Protein AF-I0WKU8-F1 (afdb_monomer)

Sequence (158 aa):
MLQIRDAKDGKDRQVPVSGALHTRLADYHAQVAGRPDRGEWFFPGRPTQPLTLGNVERNFRRFLWQARISHGGRGHGPRVHDLRHTFAVNNLRRWFAQGRDVGALLPVLQTYMGHSSVADTDYYLRLTAESYPDITARVQQAIGDIVPPVTAGPRHGH

Mean predicted aligned error: 9.99 Å

InterPro domains:
  IPR002104 Integrase, catalytic domain [PF00589] (4-129)
  IPR002104 Integrase, catalytic domain [PS51898] (1-145)
  IPR011010 DNA breaking-rejoining enzyme, catalytic core [SSF56349] (3-130)
  IPR013762 Integrase-like, catalytic domain superfamily [G3DSA:1.10.443.10] (1-144)
  IPR050090 Bacterial tyrosine recombinase XerC/XerD complex [PTHR30349] (3-136)

Organism: NCBI:txid1165867

Foldseek 3Di:
DDWDACPVPRDIADADDDPVVVVVLVVLQVVCVPPPQQAPESARDGRNHHQDPVNVFVVVVVVCVVVVHDQPDDPRGDGPVVVLLVVLLVVLVVCLVVVHLVVVCQVVNCRNSVPPDSVVSVVSLVVNCVVPVVCVVVSCVNPPPPDDPDPPDDDDDD

Radius of gyration: 19.2 Å; Cα contacts (8 Å, |Δi|>4): 117; chains: 1; bounding box: 38×43×48 Å

Solvent-accessible surface area (backbone atoms only — not comparable to full-atom values): 9639 Å² total; per-residue (Å²): 120,44,79,44,70,72,33,88,93,70,42,69,49,75,36,84,61,56,72,70,57,48,51,54,52,51,55,51,43,63,72,48,68,77,45,92,43,28,64,90,44,89,5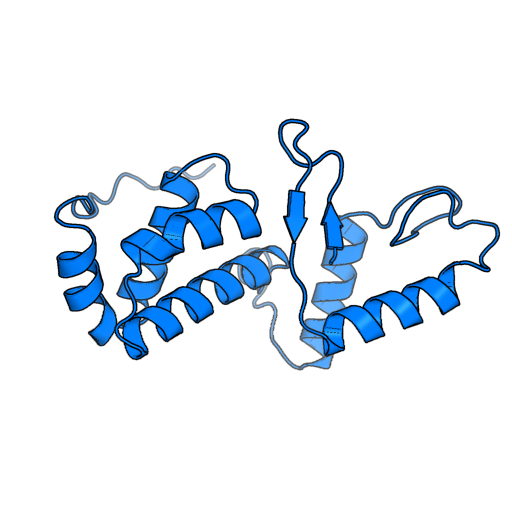5,49,51,54,75,65,30,58,54,47,69,70,54,53,52,52,51,48,54,51,51,34,53,75,71,70,45,76,44,75,57,92,95,61,35,87,50,81,68,49,57,58,51,51,53,50,33,52,49,52,52,50,34,58,76,68,70,48,69,55,68,77,44,46,62,57,53,32,60,64,72,66,52,95,52,69,66,76,50,52,52,42,54,51,54,36,25,76,76,32,71,86,44,37,68,54,51,45,73,63,61,48,90,78,68,74,76,86,73,88,69,81,89,80,84,132

pLDDT: mean 79.03, std 15.69, range [34.31, 95.94]

Secondary structure (DSSP, 8-state):
-EEEEEEGGGEEEEE---HHHHHHHHHHHHHHHT-TT-TT-SSB-STTSBPPHHHHHHHHHHHHHHTT----STTTS--HHHHHHHHHHHHHHHHHHTT--HHHHHHHHHHHHT-SSSHHHHHHHHHHHHH-HHHHHHHHHHH-S-------------

Structure (mmCIF, N/CA/C/O backbone):
data_AF-I0WKU8-F1
#
_entry.id   AF-I0WKU8-F1
#
loop_
_atom_site.group_PDB
_atom_site.id
_atom_site.type_symbol
_atom_site.label_atom_id
_atom_site.label_alt_id
_atom_site.label_comp_id
_atom_site.label_asym_id
_atom_site.label_entity_id
_atom_site.label_seq_id
_atom_site.pdbx_PDB_ins_code
_atom_site.Cartn_x
_atom_site.Cartn_y
_atom_site.Cartn_z
_atom_site.occupancy
_atom_site.B_iso_or_equiv
_atom_site.auth_seq_id
_atom_site.auth_comp_id
_atom_site.auth_asym_id
_atom_site.auth_atom_id
_atom_site.pdbx_PDB_model_num
ATOM 1 N N . MET A 1 1 ? 2.866 -16.045 -1.642 1.00 80.38 1 MET A N 1
ATOM 2 C CA . MET A 1 1 ? 3.524 -15.117 -0.690 1.00 80.38 1 MET A CA 1
ATOM 3 C C . MET A 1 1 ? 4.445 -14.203 -1.485 1.00 80.38 1 MET A C 1
ATOM 5 O O . MET A 1 1 ? 5.068 -14.707 -2.409 1.00 80.38 1 MET A O 1
ATOM 9 N N . LEU A 1 2 ? 4.529 -12.906 -1.174 1.00 86.44 2 LEU A N 1
ATOM 10 C CA . LEU A 1 2 ? 5.508 -11.995 -1.785 1.00 86.44 2 LEU A CA 1
ATOM 11 C C . LEU A 1 2 ? 6.671 -11.765 -0.812 1.00 86.44 2 LEU A C 1
ATOM 13 O O . LEU A 1 2 ? 6.436 -11.457 0.354 1.00 86.44 2 LEU A O 1
ATOM 17 N N . GLN A 1 3 ? 7.910 -11.903 -1.281 1.00 87.25 3 GLN A N 1
ATOM 18 C CA . GLN A 1 3 ? 9.102 -11.561 -0.503 1.00 87.25 3 GLN A CA 1
ATOM 19 C C . GLN A 1 3 ? 9.601 -10.179 -0.918 1.00 87.25 3 GLN A C 1
ATOM 21 O O . GLN A 1 3 ? 9.808 -9.924 -2.102 1.00 87.25 3 GLN A O 1
ATOM 26 N N . ILE A 1 4 ? 9.786 -9.296 0.058 1.00 84.94 4 ILE A N 1
ATOM 27 C CA . ILE A 1 4 ? 10.416 -7.991 -0.129 1.00 84.94 4 ILE A CA 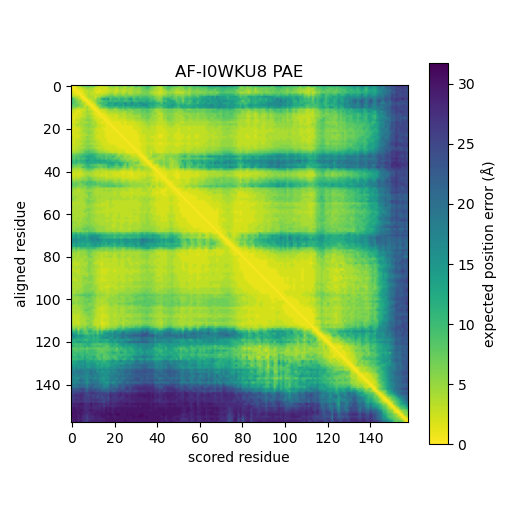1
ATOM 28 C C . ILE A 1 4 ? 11.784 -8.079 0.533 1.00 84.94 4 ILE A C 1
ATOM 30 O O . ILE A 1 4 ? 11.850 -8.284 1.745 1.00 84.94 4 ILE A O 1
ATOM 34 N N . ARG A 1 5 ? 12.835 -7.952 -0.279 1.00 83.50 5 ARG A N 1
ATOM 35 C CA . ARG A 1 5 ? 14.233 -7.975 0.159 1.00 83.50 5 ARG A CA 1
ATOM 36 C C . ARG A 1 5 ? 14.787 -6.562 0.265 1.00 83.50 5 ARG A C 1
ATOM 38 O O . ARG A 1 5 ? 14.289 -5.680 -0.438 1.00 83.50 5 ARG A O 1
ATOM 45 N N . ASP A 1 6 ? 15.774 -6.371 1.134 1.00 78.00 6 ASP A N 1
ATOM 46 C CA . ASP A 1 6 ? 16.533 -5.118 1.274 1.00 78.00 6 ASP A CA 1
ATOM 47 C C . ASP A 1 6 ? 15.631 -3.881 1.431 1.00 78.00 6 ASP A C 1
ATOM 49 O O . ASP A 1 6 ? 15.836 -2.830 0.816 1.00 78.00 6 ASP A O 1
ATOM 53 N N . ALA A 1 7 ? 14.568 -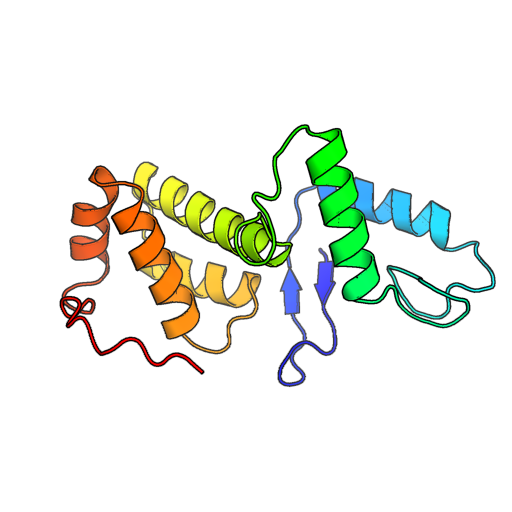3.998 2.237 1.00 74.44 7 ALA A N 1
ATOM 54 C CA . ALA A 1 7 ? 13.709 -2.852 2.504 1.00 74.44 7 ALA A CA 1
ATOM 55 C C . ALA A 1 7 ? 14.444 -1.790 3.338 1.00 74.44 7 ALA A C 1
ATOM 57 O O . ALA A 1 7 ? 15.565 -1.996 3.802 1.00 74.44 7 ALA A O 1
ATOM 58 N N . LYS A 1 8 ? 13.780 -0.647 3.571 1.00 66.06 8 LYS A N 1
ATOM 59 C CA . LYS A 1 8 ? 14.284 0.410 4.460 1.00 66.06 8 LYS A CA 1
ATOM 60 C C . LYS A 1 8 ? 14.806 -0.209 5.769 1.00 66.06 8 LYS A C 1
ATOM 62 O O . LYS A 1 8 ? 14.117 -1.028 6.377 1.00 66.06 8 LYS A O 1
ATOM 67 N N . ASP A 1 9 ? 16.020 0.179 6.150 1.00 64.25 9 ASP A N 1
ATOM 68 C CA . ASP A 1 9 ? 16.791 -0.346 7.289 1.00 64.25 9 ASP A CA 1
ATOM 69 C C . ASP A 1 9 ? 17.333 -1.786 7.121 1.00 64.25 9 ASP A C 1
ATOM 71 O O . ASP A 1 9 ? 17.650 -2.439 8.112 1.00 64.25 9 ASP A O 1
ATOM 75 N N . GLY A 1 10 ? 17.447 -2.292 5.885 1.00 68.19 10 GLY A N 1
ATOM 76 C CA . GLY A 1 10 ? 18.057 -3.595 5.574 1.00 68.19 10 GLY A CA 1
ATOM 77 C C . GLY A 1 10 ? 17.204 -4.798 5.981 1.00 68.19 10 GLY A C 1
ATOM 78 O O . GLY A 1 10 ? 17.731 -5.874 6.247 1.00 68.19 10 GLY A O 1
ATOM 79 N N . LYS A 1 11 ? 15.885 -4.608 6.101 1.00 74.12 11 LYS A N 1
ATOM 80 C CA . LYS A 1 11 ? 14.973 -5.635 6.618 1.00 74.12 11 LYS A CA 1
ATOM 81 C C . LYS A 1 11 ? 14.247 -6.360 5.498 1.00 74.12 11 LYS A C 1
ATOM 83 O O . LYS A 1 11 ? 13.566 -5.740 4.679 1.00 74.12 11 LYS A O 1
ATOM 88 N N . ASP A 1 12 ? 14.282 -7.681 5.559 1.00 85.12 12 ASP A N 1
ATOM 89 C CA . ASP A 1 12 ? 13.440 -8.532 4.732 1.00 85.12 12 ASP A CA 1
ATOM 90 C C . ASP A 1 12 ? 12.061 -8.701 5.367 1.00 85.12 12 ASP A C 1
ATOM 92 O O . ASP A 1 12 ? 11.914 -8.772 6.590 1.00 85.12 12 ASP A O 1
ATOM 96 N N . ARG A 1 13 ? 11.020 -8.787 4.535 1.00 82.69 13 ARG A N 1
ATOM 97 C CA . ARG A 1 13 ? 9.685 -9.157 5.015 1.00 82.69 13 ARG A CA 1
ATOM 98 C C . ARG A 1 13 ? 8.903 -9.978 4.011 1.00 82.69 13 ARG A C 1
ATOM 100 O O . ARG A 1 13 ? 9.013 -9.803 2.796 1.00 82.69 13 ARG A O 1
ATOM 107 N N . GLN A 1 14 ? 8.053 -10.842 4.549 1.00 86.88 14 GLN A N 1
ATOM 108 C CA . GLN A 1 14 ? 7.082 -11.602 3.779 1.00 86.88 14 GLN A CA 1
ATOM 109 C C . GLN A 1 14 ? 5.717 -10.932 3.880 1.00 86.88 14 GLN A C 1
ATOM 111 O O . GLN A 1 14 ? 5.240 -10.624 4.970 1.00 86.88 14 GLN A O 1
ATOM 116 N N . VAL A 1 15 ? 5.096 -10.700 2.728 1.00 87.56 15 VAL A N 1
ATOM 117 C CA . VAL A 1 15 ? 3.795 -10.047 2.625 1.00 87.56 15 VAL A CA 1
ATOM 118 C C . VAL A 1 15 ? 2.804 -11.033 2.009 1.00 87.56 15 VAL A C 1
ATOM 120 O O . VAL A 1 15 ? 2.982 -11.444 0.852 1.00 87.56 15 VAL A O 1
ATOM 123 N N . PRO A 1 16 ? 1.759 -11.447 2.749 1.00 89.19 16 PRO A N 1
ATOM 124 C CA . PRO A 1 16 ? 0.701 -12.251 2.168 1.00 89.19 16 PRO A CA 1
ATOM 125 C C . PRO A 1 16 ? -0.045 -11.413 1.130 1.00 89.19 16 PRO A C 1
ATOM 127 O O . PRO A 1 16 ? -0.363 -10.250 1.349 1.00 89.19 16 PRO A O 1
ATOM 130 N N . VAL A 1 17 ? -0.328 -12.014 -0.017 1.00 89.81 17 VAL A N 1
ATOM 131 C CA . VAL A 1 17 ? -1.091 -11.391 -1.102 1.00 89.81 17 VAL A CA 1
ATOM 132 C C . VAL A 1 17 ? -2.328 -12.234 -1.366 1.00 89.81 17 VAL A C 1
ATOM 134 O O . VAL A 1 17 ? -2.312 -13.443 -1.131 1.00 89.81 17 VAL A O 1
ATOM 137 N N . SER A 1 18 ? -3.405 -11.615 -1.849 1.00 91.62 18 SER A N 1
ATOM 138 C CA . SER A 1 18 ? -4.597 -12.366 -2.249 1.00 91.62 18 SER A CA 1
ATOM 139 C C . SER A 1 18 ? -4.267 -13.345 -3.382 1.00 91.62 18 SER A C 1
ATOM 141 O O . SER A 1 18 ? -3.350 -13.101 -4.170 1.00 91.62 18 SER A O 1
ATOM 143 N N . GLY A 1 19 ? -5.038 -14.431 -3.501 1.00 94.62 19 GLY A N 1
ATOM 144 C CA . GLY A 1 19 ? -4.845 -15.418 -4.572 1.00 94.62 19 GLY A CA 1
ATOM 145 C C . GLY A 1 19 ? -4.872 -14.782 -5.966 1.00 94.62 19 GLY A C 1
ATOM 146 O O . GLY A 1 19 ? -3.984 -15.027 -6.774 1.00 94.62 19 GLY A O 1
ATOM 147 N N . ALA A 1 20 ? -5.811 -13.863 -6.209 1.00 95.81 20 ALA A N 1
ATOM 148 C CA . ALA A 1 20 ? -5.899 -13.137 -7.476 1.00 95.81 20 ALA A CA 1
ATOM 149 C C . ALA A 1 20 ? -4.655 -12.275 -7.770 1.00 95.81 20 ALA A C 1
ATOM 151 O O . ALA A 1 20 ? -4.182 -12.240 -8.906 1.00 95.81 20 ALA A O 1
ATOM 152 N N . LEU A 1 21 ? -4.099 -11.591 -6.759 1.00 93.25 21 LEU A N 1
ATOM 153 C CA . LEU A 1 21 ? -2.872 -10.811 -6.937 1.00 93.25 21 LEU A CA 1
ATOM 154 C C . LEU A 1 21 ? -1.665 -11.723 -7.173 1.00 93.25 21 LEU A C 1
ATOM 156 O O . LEU A 1 21 ? -0.816 -11.402 -7.999 1.00 93.25 21 LEU A O 1
ATOM 160 N N . HIS A 1 22 ? -1.606 -12.867 -6.490 1.00 94.88 22 HIS A N 1
ATOM 161 C CA . HIS A 1 22 ? -0.566 -13.864 -6.710 1.00 94.88 22 HIS A CA 1
ATOM 162 C C . HIS A 1 22 ? -0.549 -14.355 -8.161 1.00 94.88 22 HIS A C 1
ATOM 164 O O . HIS A 1 22 ? 0.499 -14.302 -8.799 1.00 94.88 22 HIS A O 1
ATOM 170 N N . THR A 1 23 ? -1.704 -14.759 -8.700 1.00 95.94 23 THR A N 1
ATOM 171 C CA . THR A 1 23 ? -1.828 -15.187 -10.102 1.00 95.94 23 THR A CA 1
ATOM 172 C C . THR A 1 23 ? -1.366 -14.088 -11.051 1.00 95.94 23 THR A C 1
ATOM 174 O O . THR A 1 23 ? -0.501 -14.318 -11.887 1.00 95.94 23 THR A O 1
ATOM 177 N N . ARG A 1 24 ? -1.832 -12.851 -10.847 1.00 95.75 24 ARG A N 1
ATOM 178 C CA . ARG A 1 24 ? -1.443 -11.722 -11.699 1.00 95.75 24 ARG A CA 1
ATOM 179 C C . ARG A 1 24 ? 0.061 -11.431 -11.673 1.00 95.75 24 ARG A C 1
ATOM 181 O O . ARG A 1 24 ? 0.623 -11.053 -12.697 1.00 95.75 24 ARG A O 1
ATOM 188 N N . LEU A 1 25 ? 0.710 -11.577 -10.516 1.00 94.00 25 LEU A N 1
ATOM 189 C CA . LEU A 1 25 ? 2.162 -11.420 -10.388 1.00 94.00 25 LEU A CA 1
ATOM 190 C C . LEU A 1 25 ? 2.918 -12.562 -11.077 1.00 94.00 25 LEU A C 1
ATOM 192 O O . LEU A 1 25 ? 3.938 -12.301 -11.711 1.00 94.00 25 LEU A O 1
ATOM 196 N N . ALA A 1 26 ? 2.420 -13.796 -10.983 1.00 93.12 26 ALA A N 1
ATOM 197 C CA . ALA A 1 26 ? 3.006 -14.952 -11.656 1.00 93.12 26 ALA A CA 1
ATOM 198 C C . ALA A 1 26 ? 2.911 -14.824 -13.186 1.00 93.12 26 ALA A C 1
ATOM 200 O O . ALA A 1 26 ? 3.922 -14.971 -13.871 1.00 93.12 26 ALA A O 1
ATOM 201 N N . ASP A 1 27 ? 1.739 -14.453 -13.708 1.00 94.56 27 ASP A N 1
ATOM 202 C CA . ASP A 1 27 ? 1.519 -14.239 -15.143 1.00 94.56 27 ASP A CA 1
ATOM 203 C C . ASP A 1 27 ? 2.418 -13.123 -15.682 1.00 94.56 27 ASP A C 1
ATOM 205 O O . ASP A 1 27 ? 3.062 -13.262 -16.723 1.00 94.56 27 ASP A O 1
ATOM 209 N N . TYR A 1 28 ?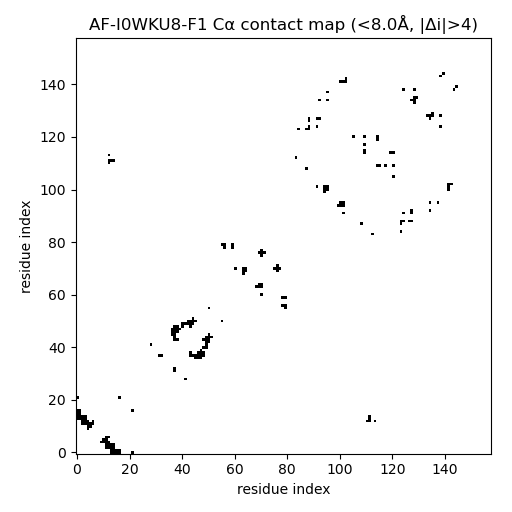 2.508 -12.016 -14.939 1.00 93.25 28 TYR A N 1
ATOM 210 C CA . TYR A 1 28 ? 3.417 -10.923 -15.264 1.00 93.25 28 TYR A CA 1
ATOM 211 C C . TYR A 1 28 ? 4.875 -11.394 -15.297 1.00 93.25 28 TYR A C 1
ATOM 213 O O . TYR A 1 28 ? 5.602 -11.089 -16.244 1.00 93.25 28 TYR A O 1
ATOM 221 N N . HIS A 1 29 ? 5.305 -12.158 -14.290 1.00 91.44 29 HIS A N 1
ATOM 222 C CA . HIS A 1 29 ? 6.666 -12.672 -14.239 1.00 91.44 29 HIS A CA 1
ATOM 223 C C . HIS A 1 29 ? 6.969 -13.578 -15.437 1.00 91.44 29 HIS A C 1
ATOM 225 O O . HIS A 1 29 ? 8.012 -13.407 -16.060 1.00 91.44 29 HIS A O 1
ATOM 231 N N . ALA A 1 30 ? 6.045 -14.464 -15.819 1.00 91.62 30 ALA A N 1
ATOM 232 C CA . ALA A 1 30 ? 6.202 -15.336 -16.983 1.00 91.62 30 ALA A CA 1
ATOM 233 C C . ALA A 1 30 ? 6.373 -14.545 -18.293 1.00 91.62 30 ALA A C 1
ATOM 235 O O . ALA A 1 30 ? 7.230 -14.879 -19.109 1.00 91.62 30 ALA A O 1
ATOM 236 N N . GLN A 1 31 ? 5.621 -13.453 -18.471 1.00 89.81 31 GLN A N 1
ATOM 237 C CA . GLN A 1 31 ? 5.737 -12.579 -19.648 1.00 89.81 31 GLN A CA 1
ATOM 238 C C . GLN A 1 31 ? 7.079 -11.843 -19.715 1.00 89.81 31 GLN A C 1
ATOM 240 O O . GLN A 1 31 ? 7.591 -11.552 -20.795 1.00 89.81 31 GLN A O 1
ATOM 245 N N . VAL A 1 32 ? 7.645 -11.503 -18.559 1.00 88.12 32 VAL A N 1
ATOM 246 C CA . VAL A 1 32 ? 8.851 -10.676 -18.468 1.00 88.12 32 VAL A CA 1
ATOM 247 C C . VAL A 1 32 ? 10.124 -11.515 -18.367 1.00 88.12 32 VAL A C 1
ATOM 249 O O . VAL A 1 32 ? 11.184 -11.054 -18.785 1.00 88.12 32 VAL A O 1
ATOM 252 N N . ALA A 1 33 ? 10.038 -12.751 -17.870 1.00 83.94 33 ALA A N 1
ATOM 253 C CA . ALA A 1 33 ? 11.175 -13.644 -17.654 1.00 83.94 33 ALA A CA 1
ATOM 254 C C . ALA A 1 33 ? 11.990 -13.919 -18.928 1.00 83.94 33 ALA A C 1
ATOM 256 O O . ALA A 1 33 ? 13.206 -14.066 -18.837 1.00 83.94 33 ALA A O 1
ATOM 257 N N . GLY A 1 34 ? 11.348 -13.928 -20.101 1.00 78.50 34 GLY A N 1
ATOM 258 C CA . GLY A 1 34 ? 12.007 -14.141 -21.395 1.00 78.50 34 GLY A CA 1
ATOM 259 C C . GLY A 1 34 ? 12.730 -12.919 -21.972 1.00 78.50 34 GLY A C 1
ATOM 260 O O . GLY A 1 34 ? 13.302 -13.014 -23.055 1.00 78.50 34 GLY A O 1
ATOM 261 N N . ARG A 1 35 ? 12.702 -11.760 -21.303 1.00 82.25 35 ARG A N 1
ATOM 262 C CA . ARG A 1 35 ? 13.349 -10.545 -21.815 1.00 82.25 35 ARG A CA 1
ATOM 263 C C . ARG A 1 35 ? 14.853 -10.593 -21.525 1.00 82.25 35 ARG A C 1
ATOM 265 O O . ARG A 1 35 ? 15.219 -10.633 -20.353 1.00 82.25 35 ARG A O 1
ATOM 272 N N . PRO A 1 36 ? 15.737 -10.551 -22.537 1.00 75.38 36 PRO A N 1
ATOM 273 C CA . PRO A 1 36 ? 17.184 -10.684 -22.331 1.00 75.38 36 PRO A CA 1
ATOM 274 C C . PRO A 1 36 ? 17.779 -9.538 -21.500 1.00 75.38 36 PRO A C 1
ATOM 276 O O . PRO A 1 36 ? 18.837 -9.678 -20.898 1.00 75.38 36 PRO A O 1
ATOM 279 N N . ASP A 1 37 ? 17.081 -8.408 -21.429 1.00 79.81 37 ASP A N 1
ATOM 280 C CA . ASP A 1 37 ? 17.521 -7.170 -20.806 1.00 79.81 37 ASP A CA 1
ATOM 281 C C . ASP A 1 37 ? 16.938 -6.933 -19.398 1.00 79.81 37 ASP A C 1
ATOM 283 O O . ASP A 1 37 ? 17.195 -5.889 -18.803 1.00 79.81 37 ASP A O 1
ATOM 287 N N . ARG A 1 38 ? 16.184 -7.881 -18.817 1.00 82.25 38 ARG A N 1
ATOM 288 C CA . ARG A 1 38 ? 15.524 -7.677 -17.507 1.00 82.25 38 ARG A CA 1
ATOM 289 C C . ARG A 1 38 ? 16.474 -7.605 -16.303 1.00 82.25 38 ARG A C 1
ATOM 291 O O . ARG A 1 38 ? 16.125 -7.004 -15.288 1.00 82.25 38 ARG A O 1
ATOM 298 N N . GLY A 1 39 ? 17.644 -8.241 -16.390 1.00 80.94 39 GLY A N 1
ATOM 299 C CA . GLY A 1 39 ? 18.507 -8.480 -15.228 1.00 80.94 39 GLY A CA 1
ATOM 300 C C . GLY A 1 39 ? 17.823 -9.325 -14.138 1.00 80.94 39 GLY A C 1
ATOM 301 O O . GLY A 1 39 ? 17.036 -10.226 -14.421 1.00 80.94 39 GLY A O 1
ATOM 302 N N . GLU A 1 40 ? 18.104 -9.039 -12.868 1.00 85.31 40 GLU A N 1
ATOM 303 C CA . GLU A 1 40 ? 17.515 -9.758 -11.722 1.00 85.31 40 GLU A CA 1
ATOM 304 C C . GLU A 1 40 ? 16.183 -9.167 -11.227 1.00 85.31 40 GLU A C 1
ATOM 306 O O . GLU A 1 40 ? 15.500 -9.749 -10.383 1.00 85.31 40 GLU A O 1
ATOM 311 N N . TRP A 1 41 ? 15.771 -8.025 -11.775 1.00 88.56 41 TRP A N 1
ATOM 312 C CA . TRP A 1 41 ? 14.648 -7.253 -11.257 1.00 88.56 41 TRP A CA 1
ATOM 313 C C . TRP A 1 41 ? 13.296 -7.882 -11.594 1.00 88.56 41 TRP A C 1
ATOM 315 O O . TRP A 1 41 ? 13.035 -8.286 -12.730 1.00 88.56 41 TRP A O 1
ATOM 325 N N . PHE A 1 42 ? 12.394 -7.912 -10.605 1.00 90.06 42 PHE A N 1
ATOM 326 C CA . PHE A 1 42 ? 11.014 -8.356 -10.818 1.00 90.06 42 PHE A CA 1
ATOM 327 C C . PHE A 1 42 ? 10.256 -7.389 -11.739 1.00 90.06 42 PHE A C 1
ATOM 329 O O . PHE A 1 42 ? 9.557 -7.831 -12.642 1.00 90.06 42 PHE A O 1
ATOM 336 N N . PHE A 1 43 ? 10.447 -6.077 -11.550 1.00 91.44 43 PHE A N 1
ATOM 337 C CA . PHE A 1 43 ? 9.922 -5.021 -12.419 1.00 91.44 43 PHE A CA 1
ATOM 338 C C . PHE A 1 43 ? 11.075 -4.343 -13.181 1.00 91.44 43 PHE A C 1
ATOM 340 O O . PHE A 1 43 ? 11.664 -3.391 -12.658 1.00 91.44 43 PHE A O 1
ATOM 347 N N . PRO A 1 44 ? 11.437 -4.810 -14.389 1.00 90.94 44 PRO A N 1
ATOM 348 C CA . PRO A 1 44 ? 12.519 -4.211 -15.163 1.00 90.94 44 PRO A CA 1
ATOM 349 C C . PRO A 1 44 ? 12.105 -2.875 -15.792 1.00 90.94 44 PRO A C 1
ATOM 351 O O . PRO A 1 44 ? 10.947 -2.668 -16.167 1.00 90.94 44 PRO A O 1
ATOM 354 N N . GLY A 1 45 ? 13.074 -1.969 -15.902 1.00 88.75 45 GLY A N 1
ATOM 355 C CA . GLY A 1 45 ? 12.949 -0.664 -16.539 1.00 88.75 45 GLY A CA 1
ATOM 356 C C . GLY A 1 45 ? 13.736 -0.614 -17.846 1.00 88.75 45 GLY A C 1
ATOM 357 O O . GLY A 1 45 ? 13.323 -1.185 -18.852 1.00 88.75 45 GLY A O 1
ATOM 358 N N . ARG A 1 46 ? 14.857 0.114 -17.833 1.00 86.50 46 ARG A N 1
ATOM 359 C CA . ARG A 1 46 ? 15.850 0.083 -18.922 1.00 86.50 46 ARG A CA 1
ATOM 360 C C . ARG A 1 46 ? 16.628 -1.243 -18.875 1.00 86.50 46 ARG A C 1
ATOM 362 O O . ARG A 1 46 ? 16.604 -1.885 -17.824 1.00 86.50 46 ARG A O 1
ATOM 369 N N . PRO A 1 47 ? 17.345 -1.628 -19.948 1.00 86.12 47 PRO A N 1
ATOM 370 C CA . PRO A 1 47 ? 18.211 -2.799 -19.916 1.00 86.12 47 PRO A CA 1
ATOM 371 C C . PRO A 1 47 ? 19.082 -2.831 -18.662 1.00 86.12 47 PRO A C 1
ATOM 373 O O . PRO A 1 47 ? 19.702 -1.821 -18.332 1.00 86.12 47 PRO A O 1
ATOM 376 N N . THR A 1 48 ? 19.039 -3.964 -17.959 1.00 83.50 48 THR A N 1
ATOM 377 C CA . THR A 1 48 ? 19.736 -4.268 -16.697 1.00 83.50 48 THR A CA 1
ATOM 378 C C . THR A 1 48 ? 19.442 -3.332 -15.518 1.00 83.50 48 THR A C 1
ATOM 380 O O . THR A 1 48 ? 20.084 -3.436 -14.474 1.00 83.50 48 THR A O 1
ATOM 383 N N . GLN A 1 49 ? 18.431 -2.465 -15.622 1.00 88.94 49 GLN A N 1
ATOM 384 C CA . GLN A 1 49 ? 18.044 -1.518 -14.576 1.00 88.94 49 GLN A CA 1
ATOM 385 C C . GLN A 1 49 ? 16.612 -1.763 -14.078 1.00 88.94 49 GLN A C 1
ATOM 387 O O . GLN A 1 49 ? 15.730 -2.133 -14.861 1.00 88.94 49 GLN A O 1
ATOM 392 N N . PRO A 1 50 ? 16.329 -1.502 -12.789 1.00 91.06 50 PRO A N 1
ATOM 393 C CA . PRO A 1 50 ? 14.975 -1.604 -12.270 1.00 91.06 50 PRO A CA 1
ATOM 394 C C . PRO A 1 50 ? 14.084 -0.485 -12.817 1.00 91.06 50 PRO A C 1
ATOM 396 O O . PRO A 1 50 ? 14.540 0.586 -13.232 1.00 91.06 50 PRO A O 1
ATOM 399 N N . LEU A 1 51 ? 12.774 -0.707 -12.754 1.00 91.69 51 LEU A N 1
ATOM 400 C CA . LEU A 1 51 ? 11.798 0.360 -12.910 1.00 91.69 51 LEU A CA 1
ATOM 401 C C . LEU A 1 51 ? 12.030 1.433 -11.836 1.00 91.69 51 LEU A C 1
ATOM 403 O O . LEU A 1 51 ? 12.022 1.148 -10.640 1.00 91.69 51 LEU A O 1
ATOM 407 N N . THR A 1 52 ? 12.209 2.686 -12.25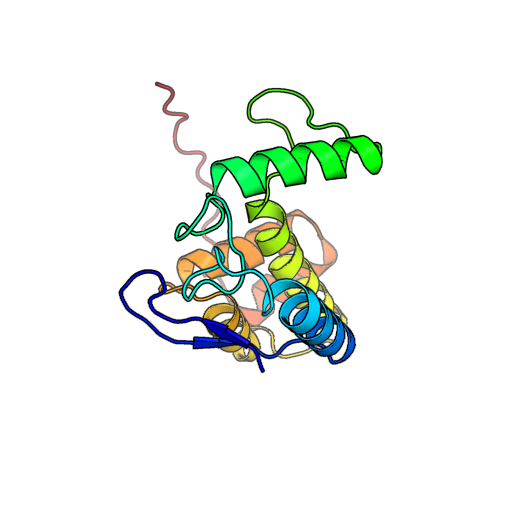4 1.00 92.75 52 THR A N 1
ATOM 408 C CA . THR A 1 52 ? 12.484 3.779 -11.312 1.00 92.75 52 THR A CA 1
ATOM 409 C C . THR A 1 52 ? 11.209 4.309 -10.660 1.00 92.75 52 THR A C 1
ATOM 411 O O . THR A 1 52 ? 10.128 4.260 -11.254 1.00 92.75 52 THR A O 1
ATOM 414 N N . LEU A 1 53 ? 11.330 4.917 -9.475 1.00 89.94 53 LEU A N 1
ATOM 415 C CA . LEU A 1 53 ? 10.195 5.552 -8.793 1.00 89.94 53 LEU A CA 1
ATOM 416 C C . LEU A 1 53 ? 9.505 6.602 -9.680 1.00 89.94 53 LEU A C 1
ATOM 418 O O . LEU A 1 53 ? 8.286 6.586 -9.816 1.00 89.94 53 LEU A O 1
ATOM 422 N N . GLY A 1 54 ? 10.272 7.434 -10.391 1.00 92.00 54 GLY A N 1
ATOM 423 C CA . GLY A 1 54 ? 9.702 8.410 -11.325 1.00 92.00 54 GLY A CA 1
ATOM 424 C C . GLY A 1 54 ? 8.937 7.770 -12.495 1.00 92.00 54 GLY A C 1
ATOM 425 O O . GLY A 1 54 ? 8.000 8.362 -13.029 1.00 92.00 54 GLY A O 1
ATOM 426 N N . ASN A 1 55 ? 9.293 6.545 -12.909 1.00 93.31 55 ASN A N 1
ATOM 427 C CA . ASN A 1 55 ? 8.504 5.801 -13.898 1.00 93.31 55 ASN A CA 1
ATOM 428 C C . ASN A 1 55 ? 7.186 5.306 -13.292 1.00 93.31 55 ASN A C 1
ATOM 430 O O . ASN A 1 55 ? 6.148 5.420 -13.946 1.00 93.31 55 ASN A O 1
ATOM 434 N N . VAL A 1 56 ? 7.217 4.808 -12.052 1.00 93.31 56 VAL A N 1
ATOM 435 C CA . VAL A 1 56 ? 6.014 4.403 -11.310 1.00 93.31 56 VAL A CA 1
ATOM 436 C C . VAL A 1 56 ? 5.064 5.589 -11.146 1.00 93.31 56 VAL A C 1
ATOM 438 O O . VAL A 1 56 ? 3.893 5.475 -11.495 1.00 93.31 56 VAL A O 1
ATOM 441 N N . GLU A 1 57 ? 5.560 6.748 -10.712 1.00 90.50 57 GLU A N 1
ATOM 442 C CA . GLU A 1 57 ? 4.757 7.965 -10.540 1.00 90.50 57 GLU A CA 1
ATOM 443 C C . GLU A 1 57 ? 4.131 8.444 -11.853 1.00 90.50 57 GLU A C 1
ATOM 445 O O . GLU A 1 57 ? 2.942 8.765 -11.903 1.00 90.50 57 GLU A O 1
ATOM 450 N N . ARG A 1 58 ? 4.900 8.453 -12.948 1.00 91.56 58 ARG A N 1
ATOM 451 C CA . ARG A 1 58 ? 4.379 8.830 -14.268 1.00 91.56 58 ARG A CA 1
ATOM 452 C C . ARG A 1 58 ? 3.311 7.853 -14.758 1.00 91.56 58 ARG A C 1
ATOM 454 O O . ARG A 1 58 ? 2.279 8.291 -15.266 1.00 91.56 58 ARG A O 1
ATOM 461 N N . ASN A 1 59 ? 3.532 6.549 -14.594 1.00 93.56 59 ASN A N 1
ATOM 462 C CA . ASN A 1 59 ? 2.531 5.538 -14.935 1.00 93.56 59 ASN A CA 1
ATOM 463 C C . ASN A 1 59 ? 1.273 5.697 -14.080 1.00 93.56 59 ASN A C 1
ATOM 465 O O . ASN A 1 59 ? 0.171 5.636 -14.615 1.00 93.56 59 ASN A O 1
ATOM 469 N N . PHE A 1 60 ? 1.428 5.972 -12.786 1.00 93.31 60 PHE A N 1
ATOM 470 C CA . PHE A 1 60 ? 0.308 6.217 -11.888 1.00 93.31 60 PHE A CA 1
ATOM 471 C C . PHE A 1 60 ? -0.526 7.419 -12.337 1.00 93.31 60 PHE A C 1
ATOM 473 O O . PHE A 1 60 ? -1.738 7.294 -12.478 1.00 93.31 60 PHE A O 1
ATOM 480 N N . ARG A 1 61 ? 0.111 8.544 -12.692 1.00 90.88 61 ARG A N 1
ATOM 481 C CA . ARG A 1 61 ? -0.587 9.705 -13.276 1.00 90.88 61 ARG A CA 1
ATOM 482 C C . ARG A 1 61 ? -1.352 9.351 -14.548 1.00 90.88 61 ARG A C 1
ATOM 484 O O . ARG A 1 61 ? -2.491 9.778 -14.713 1.00 90.88 61 ARG A O 1
ATOM 491 N N . ARG A 1 62 ? -0.753 8.544 -15.428 1.00 93.69 62 ARG A N 1
ATOM 492 C CA . ARG A 1 62 ? -1.426 8.056 -16.639 1.00 93.69 62 ARG A CA 1
ATOM 493 C C . ARG A 1 62 ? -2.658 7.215 -16.296 1.00 93.69 62 ARG A C 1
ATOM 495 O O . ARG A 1 62 ? -3.695 7.397 -16.923 1.00 93.69 62 ARG A O 1
ATOM 502 N N . PHE A 1 63 ? -2.565 6.328 -15.306 1.00 94.56 63 PHE A N 1
ATOM 503 C CA . PHE A 1 63 ? -3.691 5.496 -14.875 1.00 94.56 63 PHE A CA 1
ATOM 504 C C . PHE A 1 63 ? -4.809 6.314 -14.224 1.00 94.56 63 PHE A C 1
ATOM 506 O O . PHE A 1 63 ? -5.972 6.073 -14.528 1.00 94.56 63 PHE A O 1
ATOM 513 N N . LEU A 1 64 ? -4.479 7.317 -13.401 1.00 93.50 64 LEU A N 1
ATOM 514 C CA . LEU A 1 64 ? -5.472 8.249 -12.854 1.00 93.50 64 LEU A CA 1
ATOM 515 C C . LEU A 1 64 ? -6.229 8.965 -13.975 1.00 93.50 64 LEU A C 1
ATOM 517 O O . LEU A 1 64 ? -7.456 8.995 -13.961 1.00 93.50 64 LEU A O 1
ATOM 521 N N . TRP A 1 65 ? -5.511 9.465 -14.984 1.00 92.50 65 TRP A N 1
ATOM 522 C CA . TRP A 1 65 ? -6.130 10.115 -16.138 1.00 92.50 65 TRP A CA 1
ATOM 523 C C . TRP A 1 65 ? -7.054 9.166 -16.917 1.00 92.50 65 TRP A C 1
ATOM 525 O O . TRP A 1 65 ? -8.190 9.528 -17.216 1.00 92.50 65 TRP A O 1
ATOM 535 N N . GLN A 1 66 ? -6.617 7.929 -17.177 1.00 95.81 66 GLN A N 1
ATOM 536 C CA . GLN A 1 66 ? -7.444 6.899 -17.826 1.00 95.81 66 GLN A CA 1
ATOM 537 C C . GLN A 1 66 ? -8.698 6.556 -17.010 1.00 95.81 66 GLN A C 1
ATOM 539 O O . GLN A 1 66 ? -9.768 6.352 -17.578 1.00 95.81 66 GLN A O 1
ATOM 544 N N . ALA A 1 67 ? -8.579 6.544 -15.681 1.00 95.00 67 ALA A N 1
ATOM 545 C CA . ALA A 1 67 ? -9.688 6.346 -14.754 1.00 95.00 67 ALA A CA 1
ATOM 546 C C . ALA A 1 67 ? -10.553 7.606 -14.552 1.00 95.00 67 ALA A C 1
ATOM 548 O O . ALA A 1 67 ? -11.501 7.569 -13.772 1.00 95.00 67 ALA A O 1
ATOM 549 N N . ARG A 1 68 ? -10.242 8.718 -15.239 1.00 94.81 68 ARG A N 1
ATOM 550 C CA . ARG A 1 68 ? -10.904 10.027 -15.098 1.00 94.81 68 ARG A CA 1
ATOM 551 C C . ARG A 1 68 ? -10.841 10.599 -13.676 1.00 94.81 68 ARG A C 1
ATOM 553 O O . ARG A 1 68 ? -11.717 11.352 -13.261 1.00 94.81 68 ARG A O 1
ATOM 560 N N . ILE A 1 69 ? -9.781 10.275 -12.942 1.00 92.50 69 ILE A N 1
ATOM 561 C CA . ILE A 1 69 ? -9.490 10.833 -11.622 1.00 92.50 69 ILE A CA 1
ATOM 562 C C . ILE A 1 69 ? -8.576 12.044 -11.809 1.00 92.50 69 ILE A C 1
ATOM 564 O O . ILE A 1 69 ? -7.463 11.931 -12.328 1.00 92.50 69 ILE A O 1
ATOM 568 N N . SER A 1 70 ? -9.046 13.217 -11.383 1.00 87.56 70 SER A N 1
ATOM 569 C CA . SER A 1 70 ? -8.250 14.442 -11.441 1.00 87.56 70 SER A CA 1
ATOM 570 C C . SER A 1 70 ? -7.069 14.378 -10.470 1.00 87.56 70 SER A C 1
ATOM 572 O O . SER A 1 70 ? -7.214 13.992 -9.313 1.00 87.56 70 SER A O 1
ATOM 574 N N . HIS A 1 71 ? -5.895 14.809 -10.931 1.00 80.56 71 HIS A N 1
ATOM 575 C CA . HIS A 1 71 ? -4.710 14.981 -10.087 1.00 80.56 71 HIS A CA 1
ATOM 576 C C . HIS A 1 71 ? -4.701 16.353 -9.378 1.00 80.56 71 HIS A C 1
ATOM 578 O O . HIS A 1 71 ? -3.782 16.639 -8.627 1.00 80.56 71 HIS A O 1
ATOM 584 N N . GLY A 1 72 ? -5.659 17.252 -9.625 1.00 80.75 72 GLY A N 1
ATOM 585 C CA . GLY A 1 72 ? -5.803 18.493 -8.841 1.00 80.75 72 GLY A CA 1
ATOM 586 C C . GLY A 1 72 ? -4.616 19.478 -8.858 1.00 80.75 72 GLY A C 1
ATOM 587 O O . GLY A 1 72 ? -4.635 20.452 -8.119 1.00 80.75 72 GLY A O 1
ATOM 588 N N . GLY A 1 73 ? -3.584 19.263 -9.685 1.00 77.94 73 GLY A N 1
ATOM 589 C CA . GLY A 1 73 ? -2.380 20.104 -9.749 1.00 77.94 73 GLY A CA 1
ATOM 590 C C . GLY A 1 73 ? -1.187 19.594 -8.924 1.00 77.94 73 GLY A C 1
ATOM 591 O O . GLY A 1 73 ? -1.190 18.492 -8.368 1.00 77.94 73 GLY A O 1
ATOM 592 N N . ARG A 1 74 ? -0.098 20.378 -8.895 1.00 76.88 74 ARG A N 1
ATOM 593 C CA . ARG A 1 74 ? 1.145 20.024 -8.182 1.00 76.88 74 ARG A CA 1
ATOM 594 C C . ARG A 1 74 ? 0.877 19.995 -6.676 1.00 76.88 74 ARG A C 1
ATOM 596 O O . ARG A 1 74 ? 0.400 20.977 -6.126 1.00 76.88 74 ARG A O 1
ATOM 603 N N . GLY A 1 75 ? 1.184 18.874 -6.026 1.00 76.75 75 GLY A N 1
ATOM 604 C CA . GLY A 1 75 ? 1.041 18.702 -4.573 1.00 76.75 75 GLY A CA 1
ATOM 605 C C . GLY A 1 75 ? -0.368 18.364 -4.067 1.00 76.75 75 GLY A C 1
ATOM 606 O O . GLY A 1 75 ? -0.500 18.059 -2.891 1.00 76.75 75 GLY A O 1
ATOM 607 N N . HIS A 1 76 ? -1.389 18.359 -4.929 1.00 79.75 76 HIS A N 1
ATOM 608 C CA . HIS A 1 76 ? -2.799 18.246 -4.516 1.00 79.75 76 HIS A CA 1
ATOM 609 C C . HIS A 1 76 ? -3.505 16.983 -5.039 1.00 79.75 76 HIS A C 1
ATOM 611 O O . HIS A 1 76 ? -4.704 16.810 -4.843 1.00 79.75 76 HIS A O 1
ATOM 617 N N . GLY A 1 77 ? -2.777 16.111 -5.738 1.00 84.38 77 GLY A N 1
ATOM 618 C CA . GLY A 1 77 ? -3.330 14.925 -6.386 1.00 84.38 77 GLY A CA 1
ATOM 619 C C . GLY A 1 77 ? -3.039 13.628 -5.656 1.00 84.38 77 GLY A C 1
ATOM 620 O O . GLY A 1 77 ? -2.099 13.585 -4.860 1.00 84.38 77 GLY A O 1
ATOM 621 N N . PRO A 1 78 ? -3.765 12.548 -5.998 1.00 89.94 78 PRO A N 1
ATOM 622 C CA . PRO A 1 78 ? -3.444 11.221 -5.503 1.00 89.94 78 PRO A CA 1
ATOM 623 C C . PRO A 1 78 ? -2.004 10.839 -5.857 1.00 89.94 78 PRO A C 1
ATOM 625 O O . PRO A 1 78 ? -1.545 11.001 -6.992 1.00 89.94 78 PRO A O 1
ATOM 628 N N . ARG A 1 79 ? -1.301 10.283 -4.878 1.00 89.06 79 ARG A N 1
ATOM 629 C CA . ARG A 1 79 ? 0.076 9.792 -4.959 1.00 89.06 79 ARG A CA 1
ATOM 630 C C . ARG A 1 79 ? 0.081 8.276 -4.842 1.00 89.06 79 ARG A C 1
ATOM 632 O O . ARG A 1 79 ? -0.804 7.676 -4.243 1.00 89.06 79 ARG A O 1
ATOM 639 N N . VAL A 1 80 ? 1.146 7.646 -5.332 1.00 89.81 80 VAL A N 1
ATOM 640 C CA . VAL A 1 80 ? 1.340 6.191 -5.182 1.00 89.81 80 VAL A CA 1
ATOM 641 C C . VAL A 1 80 ? 1.327 5.788 -3.705 1.00 89.81 80 VAL A C 1
ATOM 643 O O . VAL A 1 80 ? 0.764 4.757 -3.344 1.00 89.81 80 VAL A O 1
ATOM 646 N N . HIS A 1 81 ? 1.902 6.629 -2.839 1.00 86.19 81 HIS A N 1
ATOM 647 C CA . HIS A 1 81 ? 1.907 6.408 -1.396 1.00 86.19 81 HIS A CA 1
ATOM 648 C C . HIS A 1 81 ? 0.497 6.437 -0.783 1.00 86.19 81 HIS A C 1
ATOM 650 O O . HIS A 1 81 ? 0.247 5.757 0.208 1.00 86.19 81 HIS A O 1
ATOM 656 N N . ASP A 1 82 ? -0.462 7.125 -1.403 1.00 86.88 82 ASP A N 1
ATOM 657 C CA . ASP A 1 82 ? -1.824 7.185 -0.878 1.00 86.88 82 ASP A CA 1
ATOM 658 C C . ASP A 1 82 ? -2.535 5.827 -1.005 1.00 86.88 82 ASP A C 1
ATOM 660 O O . ASP A 1 82 ? -3.380 5.514 -0.177 1.00 86.88 82 ASP A O 1
ATOM 664 N N . LEU A 1 83 ? -2.123 4.942 -1.928 1.00 88.31 83 LEU A N 1
ATOM 665 C CA . LEU A 1 83 ? -2.618 3.554 -1.971 1.00 88.31 83 LEU A CA 1
ATOM 666 C C . LEU A 1 83 ? -2.305 2.794 -0.675 1.00 88.31 83 LEU A C 1
ATOM 668 O O . LEU A 1 83 ? -3.113 1.998 -0.194 1.00 88.31 83 LEU A O 1
ATOM 672 N N . ARG A 1 84 ? -1.128 3.052 -0.096 1.00 86.62 84 ARG A N 1
ATOM 673 C CA . ARG A 1 84 ? -0.706 2.474 1.182 1.00 86.62 84 ARG A CA 1
ATOM 674 C C . ARG A 1 84 ? -1.541 3.040 2.331 1.00 86.62 84 ARG A C 1
ATOM 676 O O . ARG A 1 84 ? -1.958 2.273 3.197 1.00 86.62 84 ARG A O 1
ATOM 683 N N . HIS A 1 85 ? -1.823 4.342 2.309 1.00 84.94 85 HIS A N 1
ATOM 684 C CA . HIS A 1 85 ? -2.716 4.972 3.279 1.00 84.94 85 HIS A CA 1
ATOM 685 C C . HIS A 1 85 ? -4.136 4.397 3.193 1.00 84.94 85 HIS A C 1
ATOM 687 O O . HIS A 1 85 ? -4.683 3.945 4.196 1.00 84.94 85 HIS A O 1
ATOM 693 N N . THR A 1 86 ? -4.707 4.318 1.988 1.00 86.94 86 THR A N 1
ATOM 694 C CA . THR A 1 86 ? -6.035 3.741 1.749 1.00 86.94 86 THR A CA 1
ATOM 695 C C . THR A 1 86 ? -6.114 2.286 2.212 1.00 86.94 86 THR A C 1
ATOM 697 O O . THR A 1 86 ? -7.110 1.893 2.817 1.00 86.94 86 THR A O 1
ATOM 700 N N . PHE A 1 87 ? -5.070 1.482 1.985 1.00 88.94 87 PHE A N 1
ATOM 701 C CA . PHE A 1 87 ? -5.007 0.110 2.492 1.00 88.94 87 PHE A CA 1
ATOM 702 C C . PHE A 1 87 ? -5.108 0.051 4.023 1.00 88.94 87 PHE A C 1
ATOM 704 O O . PHE A 1 87 ? -5.893 -0.741 4.549 1.00 88.94 87 PHE A O 1
ATOM 711 N N . ALA A 1 88 ? -4.351 0.887 4.737 1.00 89.25 88 ALA A N 1
ATOM 712 C CA . ALA A 1 88 ? -4.374 0.919 6.197 1.00 89.25 88 ALA A CA 1
ATOM 713 C C . ALA A 1 88 ? -5.743 1.349 6.734 1.00 89.25 88 ALA A C 1
ATOM 715 O O . ALA A 1 88 ? -6.353 0.618 7.515 1.00 89.25 88 ALA A O 1
ATOM 716 N N . VAL A 1 89 ? -6.264 2.478 6.242 1.00 87.50 89 VAL A N 1
ATOM 717 C CA . VAL A 1 89 ? -7.561 3.031 6.661 1.00 87.50 89 VAL A CA 1
ATOM 718 C C . VAL A 1 89 ? -8.697 2.038 6.404 1.00 87.50 89 VAL A C 1
ATOM 720 O O . VAL A 1 89 ? -9.539 1.823 7.273 1.00 87.50 89 VAL A O 1
ATOM 723 N N . ASN A 1 90 ? -8.707 1.362 5.252 1.00 89.75 90 ASN A N 1
ATOM 724 C CA . ASN A 1 90 ? -9.742 0.372 4.944 1.00 89.75 90 ASN A CA 1
ATOM 725 C C . ASN A 1 90 ? -9.684 -0.860 5.860 1.00 89.75 90 ASN A C 1
ATOM 727 O O . ASN A 1 90 ? -10.736 -1.379 6.238 1.00 89.75 90 ASN A O 1
ATOM 731 N N . ASN A 1 91 ? -8.487 -1.330 6.234 1.00 90.62 91 ASN A N 1
ATOM 732 C CA . ASN A 1 91 ? -8.353 -2.432 7.192 1.00 90.62 91 ASN A CA 1
ATOM 733 C C . ASN A 1 91 ? -8.837 -2.019 8.581 1.00 90.62 91 ASN A C 1
ATOM 735 O O . ASN A 1 91 ? -9.670 -2.719 9.153 1.00 90.62 91 ASN A O 1
ATOM 739 N N . LEU A 1 92 ? -8.389 -0.862 9.077 1.00 89.19 92 LEU A N 1
ATOM 740 C CA . LEU A 1 92 ? -8.816 -0.330 10.371 1.00 89.19 92 LEU A CA 1
ATOM 741 C C . LEU A 1 92 ? -10.334 -0.156 10.416 1.00 89.19 92 LEU A C 1
ATOM 743 O O . LEU A 1 92 ? -10.986 -0.705 11.302 1.00 89.19 92 LEU A O 1
ATOM 747 N N . ARG A 1 93 ? -10.917 0.505 9.408 1.00 87.00 93 ARG A N 1
ATOM 748 C CA . ARG A 1 93 ? -12.371 0.668 9.282 1.00 87.00 93 ARG A CA 1
ATOM 749 C C . ARG A 1 93 ? -13.101 -0.668 9.346 1.00 87.00 93 ARG A C 1
ATOM 751 O O . ARG A 1 93 ? -14.080 -0.802 10.077 1.00 87.00 93 ARG A O 1
ATOM 758 N N . ARG A 1 94 ? -12.638 -1.661 8.583 1.00 90.44 94 ARG A N 1
ATOM 759 C CA . ARG A 1 94 ? -13.253 -2.991 8.552 1.00 90.44 94 ARG A CA 1
ATOM 760 C C . ARG A 1 94 ? -13.162 -3.684 9.909 1.00 90.44 94 ARG A C 1
ATOM 762 O O . ARG A 1 94 ? -14.149 -4.270 10.338 1.00 90.44 94 ARG A O 1
ATOM 769 N N . TRP A 1 95 ? -12.014 -3.633 10.577 1.00 91.31 95 TRP A N 1
ATOM 770 C CA . TRP A 1 95 ? -11.826 -4.273 11.880 1.00 91.31 95 TRP A CA 1
ATOM 771 C C . TRP A 1 95 ? -12.683 -3.626 12.962 1.00 91.31 95 TRP A C 1
ATOM 773 O O . TRP A 1 95 ? -13.346 -4.351 13.701 1.00 91.31 95 TRP A O 1
ATOM 783 N N . PHE A 1 96 ? -12.766 -2.292 12.979 1.00 85.31 96 PHE A N 1
ATOM 784 C CA . PHE A 1 96 ? -13.678 -1.576 13.865 1.00 85.31 96 PHE A CA 1
ATOM 785 C C . PHE A 1 96 ? -15.134 -1.937 13.591 1.00 85.31 96 PHE A C 1
ATOM 787 O O . PHE A 1 96 ? -15.854 -2.252 14.533 1.00 85.31 96 PHE A O 1
ATOM 794 N N . ALA A 1 97 ? -15.571 -1.952 12.329 1.00 85.62 97 ALA A N 1
ATOM 795 C CA . ALA A 1 97 ? -16.941 -2.330 11.971 1.00 85.62 97 ALA A CA 1
ATOM 796 C C . ALA A 1 97 ? -17.281 -3.771 12.393 1.00 85.62 97 ALA A C 1
ATOM 798 O O . ALA A 1 97 ? -18.401 -4.047 12.810 1.00 85.62 97 ALA A O 1
ATOM 799 N N . GLN A 1 98 ? -16.301 -4.674 12.336 1.00 90.56 98 GLN A N 1
ATOM 800 C CA . GLN A 1 98 ? -16.430 -6.074 12.746 1.00 90.56 98 GLN A CA 1
ATOM 801 C C . GLN A 1 98 ? -16.268 -6.301 14.260 1.00 90.56 98 GLN A C 1
ATOM 803 O O . GLN A 1 98 ? -16.364 -7.442 14.700 1.00 90.56 98 GLN A O 1
ATOM 808 N N . GLY A 1 99 ? -15.984 -5.257 15.048 1.00 86.00 99 GLY A N 1
ATOM 809 C CA . GLY A 1 99 ? -15.742 -5.383 16.489 1.00 86.00 99 GLY A CA 1
ATOM 810 C C . GLY A 1 99 ? -14.505 -6.219 16.835 1.00 86.00 99 GLY A C 1
ATOM 811 O O . GLY A 1 99 ? -14.462 -6.831 17.898 1.00 86.00 99 GLY A O 1
ATOM 812 N N . ARG A 1 100 ? -13.515 -6.297 15.935 1.00 89.06 100 ARG A N 1
ATOM 813 C CA . ARG A 1 100 ? -12.257 -7.000 16.222 1.00 89.06 100 ARG A CA 1
ATOM 814 C C . ARG A 1 100 ? -11.403 -6.180 17.182 1.00 89.06 100 ARG A C 1
ATOM 816 O O . ARG A 1 100 ? -11.483 -4.954 17.189 1.00 89.06 100 ARG A O 1
ATOM 823 N N . ASP A 1 101 ? -10.527 -6.860 17.912 1.00 85.19 101 ASP A N 1
ATOM 824 C CA . ASP A 1 101 ? -9.490 -6.208 18.707 1.00 85.19 101 ASP A CA 1
ATOM 825 C C . ASP A 1 101 ? -8.466 -5.533 17.779 1.00 85.19 101 ASP A C 1
ATOM 827 O O . ASP A 1 101 ? -7.568 -6.170 17.223 1.00 85.19 101 ASP A O 1
ATOM 831 N N . VAL A 1 102 ? -8.651 -4.231 17.552 1.00 85.19 102 VAL A N 1
ATOM 832 C CA . VAL A 1 102 ? -7.759 -3.429 16.706 1.00 85.19 102 VAL A CA 1
ATOM 833 C C . VAL A 1 102 ? -6.387 -3.279 17.357 1.00 85.19 102 VAL A C 1
ATOM 835 O O . VAL A 1 102 ? -5.393 -3.316 16.635 1.00 85.19 102 VAL A O 1
ATOM 838 N N . GLY A 1 103 ? -6.313 -3.200 18.691 1.00 81.81 103 GLY A N 1
ATOM 839 C CA . GLY A 1 103 ? -5.055 -3.147 19.437 1.00 81.81 103 GLY A CA 1
ATOM 840 C C . GLY A 1 103 ? -4.153 -4.334 19.104 1.00 81.81 103 GLY A C 1
ATOM 841 O O . GLY A 1 103 ? -2.993 -4.154 18.732 1.00 81.81 103 GLY A O 1
ATOM 842 N N . ALA A 1 104 ? -4.720 -5.541 19.110 1.00 85.69 104 ALA A N 1
ATOM 843 C CA . ALA A 1 104 ? -4.008 -6.767 18.750 1.00 85.69 104 ALA A CA 1
ATOM 844 C C . ALA A 1 104 ? -3.648 -6.873 17.252 1.00 85.69 104 ALA A C 1
ATOM 846 O O . ALA A 1 104 ? -2.693 -7.562 16.888 1.00 85.69 104 ALA A O 1
ATOM 847 N N . LEU A 1 105 ? -4.395 -6.213 16.358 1.00 88.12 105 LEU A N 1
ATOM 848 C CA . LEU A 1 105 ? -4.182 -6.277 14.903 1.00 88.12 105 LEU A CA 1
ATOM 849 C C . LEU A 1 105 ? -3.247 -5.182 14.363 1.00 88.12 105 LEU A C 1
ATOM 851 O O . LEU A 1 105 ? -2.703 -5.329 13.265 1.00 88.12 105 LEU A O 1
ATOM 855 N N . LEU A 1 106 ? -3.021 -4.105 15.115 1.00 84.50 106 LEU A N 1
ATOM 856 C CA . LEU A 1 106 ? -2.115 -3.020 14.727 1.00 84.50 106 LEU A CA 1
ATOM 857 C C . LEU A 1 106 ? -0.671 -3.484 14.477 1.00 84.50 106 LEU A C 1
ATOM 859 O O . LEU A 1 106 ? -0.128 -3.098 13.438 1.00 84.50 106 LEU A O 1
ATOM 863 N N . PRO A 1 107 ? -0.056 -4.346 15.314 1.00 84.31 107 PRO A N 1
ATOM 864 C CA . PRO A 1 107 ? 1.274 -4.886 15.027 1.00 84.31 107 PRO A CA 1
ATOM 865 C C . PRO A 1 107 ? 1.322 -5.673 13.712 1.00 84.31 107 PRO A C 1
ATOM 867 O O . PRO A 1 107 ? 2.284 -5.573 12.954 1.00 84.31 107 PRO A O 1
ATOM 870 N N . VAL A 1 108 ? 0.249 -6.399 13.376 1.00 87.56 108 VAL A N 1
ATOM 871 C CA . VAL A 1 108 ? 0.152 -7.129 12.101 1.00 87.56 108 VAL A CA 1
ATOM 872 C C . VAL A 1 108 ? 0.136 -6.152 10.924 1.00 87.56 108 VAL A C 1
ATOM 874 O O . VAL A 1 108 ? 0.846 -6.353 9.935 1.00 87.56 108 VAL A O 1
ATOM 877 N N . LEU A 1 109 ? -0.638 -5.067 11.035 1.00 87.44 109 LEU A N 1
ATOM 878 C CA . LEU A 1 109 ? -0.677 -4.013 10.023 1.00 87.44 109 LEU A CA 1
ATOM 879 C C . LEU A 1 109 ? 0.691 -3.328 9.875 1.00 87.44 109 LEU A C 1
ATOM 881 O O . LEU A 1 109 ? 1.160 -3.147 8.752 1.00 87.44 109 LEU A O 1
ATOM 885 N N . GLN A 1 110 ? 1.361 -3.022 10.989 1.00 83.81 110 GLN A N 1
ATOM 886 C CA . GLN A 1 110 ? 2.720 -2.469 11.022 1.00 83.81 110 GLN A CA 1
ATOM 887 C C . GLN A 1 110 ? 3.712 -3.340 10.260 1.00 83.81 110 GLN A C 1
ATOM 889 O O . GLN A 1 110 ? 4.400 -2.843 9.365 1.00 83.81 110 GLN A O 1
ATOM 894 N N . THR A 1 111 ? 3.758 -4.639 10.569 1.00 83.75 111 THR A N 1
ATOM 895 C CA . THR A 1 111 ? 4.657 -5.590 9.905 1.00 83.75 111 THR A CA 1
ATOM 896 C C . THR A 1 111 ? 4.348 -5.703 8.417 1.00 83.75 111 THR A C 1
ATOM 898 O O . THR A 1 111 ? 5.264 -5.643 7.595 1.00 83.75 111 THR A O 1
ATOM 901 N N . TYR A 1 112 ? 3.066 -5.796 8.047 1.00 86.81 112 TYR A N 1
ATOM 902 C CA . TYR A 1 112 ? 2.645 -5.864 6.646 1.00 86.81 112 TYR A CA 1
ATOM 903 C C . TYR A 1 112 ? 3.125 -4.639 5.860 1.00 86.81 112 TYR A C 1
ATOM 905 O O . TYR A 1 112 ? 3.672 -4.733 4.756 1.00 86.81 112 TYR A O 1
ATOM 913 N N . MET A 1 113 ? 2.945 -3.462 6.450 1.00 84.75 113 MET A N 1
ATOM 914 C CA . MET A 1 113 ? 3.354 -2.202 5.856 1.00 84.75 113 MET A CA 1
ATOM 915 C C . MET A 1 113 ? 4.887 -2.061 5.878 1.00 84.75 113 MET A C 1
ATOM 917 O O . MET A 1 113 ? 5.464 -1.484 4.956 1.00 84.75 113 MET A O 1
ATOM 921 N N . GLY A 1 114 ? 5.583 -2.644 6.849 1.00 79.19 114 GLY A N 1
ATOM 922 C CA . GLY A 1 114 ? 7.015 -2.439 7.054 1.00 79.19 114 GLY A CA 1
ATOM 923 C C . GLY A 1 114 ? 7.294 -1.094 7.723 1.00 79.19 114 GLY A C 1
ATOM 924 O O . GLY A 1 114 ? 8.209 -0.386 7.314 1.00 79.19 114 GLY A O 1
ATOM 925 N N . HIS A 1 115 ? 6.450 -0.701 8.679 1.00 78.50 115 HIS A N 1
ATOM 926 C CA . HIS A 1 115 ? 6.733 0.420 9.574 1.00 78.50 115 HIS A CA 1
ATOM 927 C C . HIS A 1 115 ? 7.685 -0.032 10.675 1.00 78.50 115 HIS A C 1
ATOM 929 O O . HIS A 1 115 ? 7.488 -1.090 11.269 1.00 78.50 115 HIS A O 1
ATOM 935 N N . SER A 1 116 ? 8.726 0.759 10.927 1.00 60.66 116 SER A N 1
ATOM 936 C CA . SER A 1 116 ? 9.675 0.517 12.014 1.00 60.66 116 SER A CA 1
ATOM 937 C C . SER A 1 116 ? 9.238 1.162 13.331 1.00 60.66 116 SER A C 1
ATOM 939 O O . SER A 1 116 ? 9.744 0.760 14.375 1.00 60.66 116 SER A O 1
ATOM 941 N N . SER A 1 117 ? 8.288 2.107 13.299 1.00 60.44 117 SER A N 1
ATOM 942 C CA . SER A 1 117 ? 7.753 2.777 14.485 1.00 60.44 117 SER A CA 1
ATOM 943 C C . SER A 1 117 ? 6.240 2.583 14.647 1.00 60.44 117 SER A C 1
ATOM 945 O O . SER A 1 117 ? 5.490 2.480 13.670 1.00 60.44 117 SER A O 1
ATOM 947 N N . VAL A 1 118 ? 5.786 2.574 15.905 1.00 57.00 118 VAL A N 1
ATOM 948 C CA . VAL A 1 118 ? 4.355 2.546 16.248 1.00 57.00 118 VAL A CA 1
ATOM 949 C C . VAL A 1 118 ? 3.660 3.846 15.826 1.00 57.00 118 VAL A C 1
ATOM 951 O O . VAL A 1 118 ? 2.554 3.800 15.288 1.00 57.00 118 VAL A O 1
ATOM 954 N N . ALA A 1 119 ? 4.366 4.977 15.927 1.00 58.97 119 ALA A N 1
ATOM 955 C CA . ALA A 1 119 ? 3.882 6.310 15.568 1.00 58.97 119 ALA A CA 1
ATOM 956 C C . ALA A 1 119 ? 3.445 6.432 14.094 1.00 58.97 119 ALA A C 1
ATOM 958 O O . ALA A 1 119 ? 2.428 7.063 13.801 1.00 58.97 119 ALA A O 1
ATOM 959 N N . ASP A 1 120 ? 4.144 5.762 13.168 1.00 64.25 120 ASP A N 1
ATOM 960 C CA . ASP A 1 120 ? 3.762 5.730 11.744 1.00 64.25 120 ASP A CA 1
ATOM 961 C C . ASP A 1 120 ? 2.404 5.044 11.510 1.00 64.25 120 ASP A C 1
ATOM 963 O O . ASP A 1 120 ? 1.796 5.174 10.446 1.00 64.25 120 ASP A O 1
ATOM 967 N N . THR A 1 121 ? 1.932 4.270 12.488 1.00 64.06 121 THR A N 1
ATOM 968 C CA . THR A 1 121 ? 0.670 3.521 12.420 1.00 64.06 121 THR A CA 1
ATOM 969 C C . THR A 1 121 ? -0.418 4.168 13.265 1.00 64.06 121 THR A C 1
ATOM 971 O O . THR A 1 121 ? -1.572 4.172 12.840 1.00 64.06 121 THR A O 1
ATOM 974 N N . ASP A 1 122 ? -0.054 4.820 14.371 1.00 68.12 122 ASP A N 1
ATOM 975 C CA . ASP A 1 122 ? -0.949 5.721 15.109 1.00 68.12 122 ASP A CA 1
ATOM 976 C C . ASP A 1 122 ? -1.492 6.836 14.212 1.00 68.12 122 ASP A C 1
ATOM 978 O O . ASP A 1 122 ? -2.660 7.215 14.321 1.00 68.12 122 ASP A O 1
ATOM 982 N N . TYR A 1 123 ? -0.689 7.291 13.243 1.00 72.75 123 TYR A N 1
ATOM 983 C CA . TYR A 1 123 ? -1.144 8.176 12.171 1.00 72.75 123 TYR A CA 1
ATOM 984 C C . TYR A 1 123 ? -2.413 7.656 11.470 1.00 72.75 123 TYR A C 1
ATOM 986 O O . TYR A 1 123 ? -3.354 8.418 11.248 1.00 72.75 123 TYR A O 1
ATOM 994 N N . TYR A 1 124 ? -2.492 6.356 11.164 1.00 75.50 124 TYR A N 1
ATOM 995 C CA . TYR A 1 124 ? -3.658 5.787 10.482 1.00 75.50 124 TYR A CA 1
ATOM 996 C C . TYR A 1 124 ? -4.877 5.652 11.366 1.00 75.50 124 TYR A C 1
ATOM 998 O O . TYR A 1 124 ? -5.994 5.764 10.863 1.00 75.50 124 TYR A O 1
ATOM 1006 N N . LEU A 1 125 ? -4.686 5.413 12.659 1.00 73.06 125 LEU A N 1
ATOM 1007 C CA . LEU A 1 125 ? -5.788 5.396 13.611 1.00 73.06 125 LEU A CA 1
ATOM 1008 C C . LEU A 1 125 ? -6.444 6.769 13.692 1.00 73.06 125 LEU A C 1
ATOM 1010 O O . LEU A 1 125 ? -7.661 6.862 13.547 1.00 73.06 125 LEU A O 1
ATOM 1014 N N . ARG A 1 126 ? -5.631 7.823 13.827 1.00 74.25 126 ARG A N 1
ATOM 1015 C CA . ARG A 1 126 ? -6.109 9.212 13.836 1.00 74.25 126 ARG A CA 1
ATOM 1016 C C . ARG A 1 126 ? -6.811 9.561 12.529 1.00 74.25 126 ARG A C 1
ATOM 1018 O O . ARG A 1 126 ? -7.968 9.958 12.557 1.00 74.25 126 ARG A O 1
ATOM 1025 N N . LEU A 1 127 ? -6.173 9.284 11.391 1.00 73.00 127 LEU A N 1
ATOM 1026 C CA . LEU A 1 127 ? -6.758 9.534 10.071 1.00 73.00 127 LEU A CA 1
ATOM 1027 C C . LEU A 1 127 ? -8.085 8.782 9.861 1.00 73.00 127 LEU A C 1
ATOM 1029 O O . LEU A 1 127 ? -9.022 9.316 9.266 1.00 73.00 127 LEU A O 1
ATOM 1033 N N . THR A 1 128 ? -8.182 7.541 10.351 1.00 74.06 128 THR A N 1
ATOM 1034 C CA . THR A 1 128 ? -9.418 6.747 10.272 1.00 74.06 128 THR A CA 1
ATOM 1035 C C . THR A 1 128 ? -10.505 7.337 11.169 1.00 74.06 128 THR A C 1
ATOM 1037 O O . THR A 1 128 ? -11.640 7.447 10.721 1.00 74.06 128 THR A O 1
ATOM 1040 N N . ALA A 1 129 ? -10.184 7.752 12.397 1.00 72.19 129 ALA A N 1
ATOM 1041 C CA . ALA A 1 129 ? -11.143 8.397 13.296 1.00 72.19 129 ALA A CA 1
ATOM 1042 C C . ALA A 1 129 ? -11.666 9.726 12.718 1.00 72.19 129 ALA A C 1
ATOM 1044 O O . ALA A 1 129 ? -12.871 9.946 12.658 1.00 72.19 129 ALA A O 1
ATOM 1045 N N . GLU A 1 130 ? -10.772 10.573 12.202 1.00 67.62 130 GLU A N 1
ATOM 1046 C CA . GLU A 1 130 ? -11.126 11.858 11.579 1.00 67.62 130 GLU A CA 1
ATOM 1047 C C . GLU A 1 130 ? -12.037 11.686 10.356 1.00 67.62 130 GLU A C 1
ATOM 1049 O O . GLU A 1 130 ? -12.929 12.498 10.119 1.00 67.62 130 GLU A O 1
ATOM 1054 N N . SER A 1 131 ?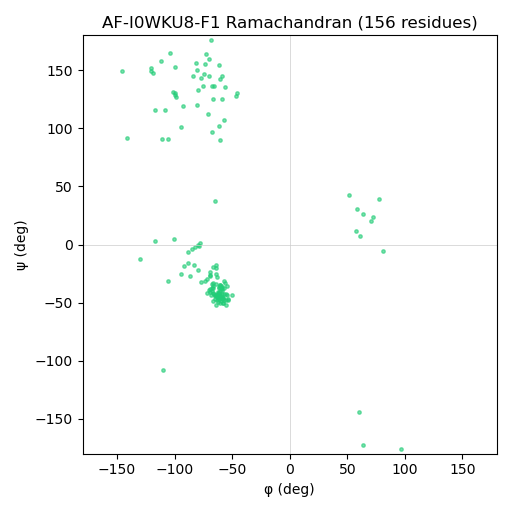 -11.836 10.610 9.591 1.00 67.94 131 SER A N 1
ATOM 1055 C CA . SER A 1 131 ? -12.624 10.324 8.386 1.00 67.94 131 SER A CA 1
ATOM 1056 C C . SER A 1 131 ? -13.958 9.625 8.677 1.00 67.94 131 SER A C 1
ATOM 1058 O O . SER A 1 131 ? -14.826 9.588 7.805 1.00 67.94 131 SER A O 1
ATOM 1060 N N . TYR A 1 132 ? -14.124 9.034 9.865 1.00 69.62 132 TYR A N 1
ATOM 1061 C CA . TYR A 1 132 ? -15.281 8.210 10.221 1.00 69.62 132 TYR A CA 1
ATOM 1062 C C . TYR A 1 132 ? -15.696 8.463 11.681 1.00 69.62 132 TYR A C 1
ATOM 1064 O O . TYR A 1 132 ? -15.221 7.764 12.580 1.00 69.62 132 TYR A O 1
ATOM 1072 N N . PRO A 1 133 ? -16.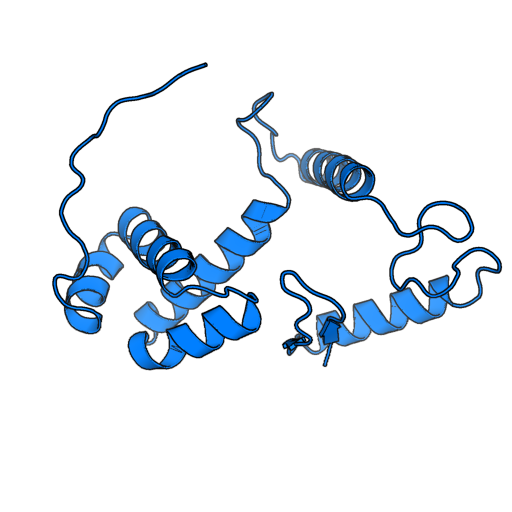624 9.406 11.931 1.00 68.75 133 PRO A N 1
ATOM 1073 C CA . PRO A 1 133 ? -17.011 9.817 13.283 1.00 68.75 133 PRO A CA 1
ATOM 1074 C C . PRO A 1 133 ? -17.467 8.666 14.196 1.00 68.75 133 PRO A C 1
ATOM 1076 O O . PRO A 1 133 ? -17.129 8.647 15.377 1.00 68.75 133 PRO A O 1
ATOM 1079 N N . ASP A 1 134 ? -18.153 7.660 13.644 1.00 68.44 134 ASP A N 1
ATOM 1080 C CA . ASP A 1 134 ? -18.630 6.481 14.389 1.00 68.44 134 ASP A CA 1
ATOM 1081 C C . ASP A 1 134 ? -17.488 5.586 14.909 1.00 68.44 134 ASP A C 1
ATOM 1083 O O . ASP A 1 134 ? -17.673 4.766 15.811 1.00 68.44 134 ASP A O 1
ATOM 1087 N N . ILE A 1 135 ? -16.290 5.723 14.333 1.00 67.75 135 ILE A N 1
ATOM 1088 C CA . ILE A 1 135 ? -15.088 4.982 14.726 1.00 67.75 135 ILE A CA 1
ATOM 1089 C C . ILE A 1 135 ? -14.353 5.702 15.860 1.00 67.75 135 ILE A C 1
ATOM 1091 O O . ILE A 1 135 ? -13.724 5.039 16.683 1.00 67.75 135 ILE A O 1
ATOM 1095 N N . THR A 1 136 ? -14.486 7.026 15.973 1.00 64.81 136 THR A N 1
ATOM 1096 C CA . THR A 1 136 ? -13.800 7.854 16.979 1.00 64.81 136 THR A CA 1
ATOM 1097 C C . THR A 1 136 ? -14.021 7.354 18.407 1.00 64.81 136 THR A C 1
ATOM 1099 O O . THR A 1 136 ? -13.054 7.154 19.141 1.00 64.81 136 THR A O 1
ATOM 1102 N N . ALA A 1 137 ? -15.269 7.046 18.777 1.00 64.50 137 ALA A N 1
ATOM 1103 C CA . ALA A 1 137 ? -15.593 6.524 20.109 1.00 64.50 137 ALA A CA 1
ATOM 1104 C C . ALA A 1 137 ? -14.955 5.145 20.380 1.00 64.50 137 ALA A C 1
ATOM 1106 O O . ALA A 1 137 ? -14.538 4.849 21.499 1.00 64.50 137 ALA A O 1
ATOM 1107 N N . ARG A 1 138 ? -14.825 4.302 19.347 1.00 66.50 138 ARG A N 1
ATOM 1108 C CA . ARG A 1 138 ? -14.209 2.968 19.453 1.00 66.50 138 ARG A CA 1
ATOM 1109 C C . ARG A 1 138 ? -12.685 3.032 19.513 1.00 66.50 138 ARG A C 1
ATOM 1111 O O . ARG A 1 138 ? -12.072 2.207 20.182 1.00 66.50 138 ARG A O 1
ATOM 1118 N N . VAL A 1 139 ? -12.075 4.010 18.846 1.00 65.25 139 VAL A N 1
ATOM 1119 C CA . VAL A 1 139 ? -10.629 4.271 18.923 1.00 65.25 139 VAL A CA 1
ATOM 1120 C C . VAL A 1 139 ? -10.244 4.701 20.338 1.00 65.25 139 VAL A C 1
ATOM 1122 O O . VAL A 1 139 ? -9.282 4.172 20.884 1.00 65.25 139 VAL A O 1
ATOM 1125 N N . GLN A 1 140 ? -11.028 5.582 20.967 1.00 62.16 140 GLN A N 1
ATOM 1126 C CA . GLN A 1 140 ? -10.804 6.003 22.357 1.00 62.16 140 GLN A CA 1
ATOM 1127 C C . GLN A 1 140 ? -10.907 4.831 23.345 1.00 62.16 140 GLN A C 1
ATOM 1129 O O . GLN A 1 140 ? -10.060 4.691 24.222 1.00 62.16 140 GLN A O 1
ATOM 1134 N N . GLN A 1 141 ? -11.889 3.941 23.167 1.00 62.19 141 GLN A N 1
ATOM 1135 C CA . GLN A 1 141 ? -12.037 2.739 23.998 1.00 62.19 141 GLN A CA 1
ATOM 1136 C C . GLN A 1 141 ? -10.909 1.717 23.807 1.00 62.19 141 GLN A C 1
ATOM 1138 O O . GLN A 1 141 ? -10.499 1.078 24.770 1.00 62.19 141 GLN A O 1
ATOM 1143 N N . ALA A 1 142 ? -10.420 1.543 22.576 1.00 59.50 142 ALA A N 1
ATOM 1144 C CA . ALA A 1 142 ? -9.406 0.539 22.265 1.00 59.50 142 ALA A CA 1
ATOM 1145 C C . ALA A 1 142 ? -7.979 0.967 22.651 1.00 59.50 142 ALA A C 1
ATOM 1147 O O . ALA A 1 142 ? -7.112 0.105 22.768 1.00 59.50 142 ALA A O 1
ATOM 1148 N N . ILE A 1 143 ? -7.715 2.273 22.792 1.00 58.12 143 ILE A N 1
ATOM 1149 C CA . ILE A 1 143 ? -6.339 2.803 22.862 1.00 58.12 143 ILE A CA 1
ATOM 1150 C C . ILE A 1 143 ? -6.115 3.750 24.062 1.00 58.12 143 ILE A C 1
ATOM 1152 O O . ILE A 1 143 ? -4.970 4.018 24.414 1.00 58.12 143 ILE A O 1
ATOM 1156 N N . GLY A 1 144 ? -7.167 4.209 24.755 1.00 56.69 144 GLY A N 1
ATOM 1157 C CA . GLY A 1 144 ? -7.040 5.186 25.849 1.00 56.69 144 GLY A CA 1
ATOM 1158 C C . GLY A 1 144 ? -6.498 6.551 25.384 1.00 56.69 144 GLY A C 1
ATOM 1159 O O . GLY A 1 144 ? -6.347 6.780 24.183 1.00 56.69 144 GLY A O 1
ATOM 1160 N N . ASP A 1 145 ? -6.201 7.460 26.327 1.00 47.84 145 ASP A N 1
ATOM 1161 C CA . ASP A 1 145 ? -5.736 8.859 26.129 1.00 47.84 145 ASP A CA 1
ATOM 1162 C C . ASP A 1 145 ? -4.344 9.005 25.456 1.00 47.84 145 ASP A C 1
ATOM 1164 O O . ASP A 1 145 ? -3.555 9.897 25.758 1.00 47.84 145 ASP A O 1
ATOM 1168 N N . ILE A 1 146 ? -4.007 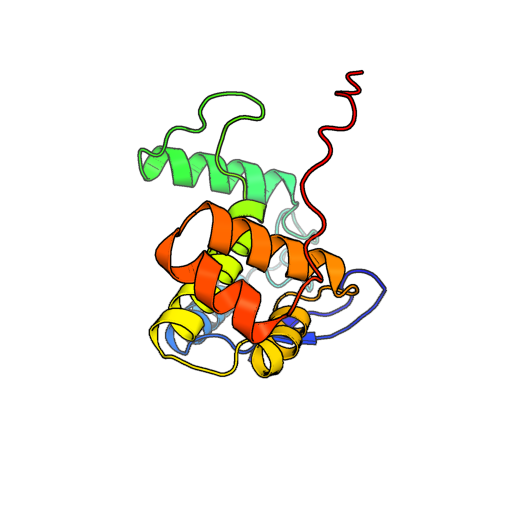8.149 24.493 1.00 49.09 146 ILE A N 1
ATOM 1169 C CA . ILE A 1 146 ? -2.773 8.238 23.694 1.00 49.09 146 ILE A CA 1
ATOM 1170 C C . ILE A 1 146 ? -2.911 9.289 22.566 1.00 49.09 146 ILE A C 1
ATOM 1172 O O . ILE A 1 146 ? -1.973 9.570 21.812 1.00 49.09 146 ILE A O 1
ATOM 1176 N N . VAL A 1 147 ? -4.069 9.948 22.457 1.00 43.53 147 VAL A N 1
ATOM 1177 C CA . VAL A 1 147 ? -4.284 11.072 21.538 1.00 43.53 147 VAL A CA 1
ATOM 1178 C C . VAL A 1 147 ? -4.310 12.382 22.332 1.00 43.53 147 VAL A C 1
ATOM 1180 O O . VAL A 1 147 ? -5.383 12.803 22.761 1.00 43.53 147 VAL A O 1
ATOM 1183 N N . PRO A 1 148 ? -3.166 13.069 22.529 1.00 37.19 148 PRO A N 1
ATOM 1184 C CA . PRO A 1 148 ? -3.215 14.448 22.986 1.00 37.19 148 PRO A CA 1
ATOM 1185 C C . PRO A 1 148 ? -3.981 15.291 21.951 1.00 37.19 148 PRO A C 1
ATOM 1187 O O . PRO A 1 148 ? -3.843 15.052 20.743 1.00 37.19 148 PRO A O 1
ATOM 1190 N N . PRO A 1 149 ? -4.797 16.265 22.394 1.00 39.16 149 PRO A N 1
ATOM 1191 C CA . PRO A 1 149 ? -5.501 17.160 21.489 1.00 39.16 149 PRO A CA 1
ATOM 1192 C C . PRO A 1 149 ? -4.495 17.919 20.624 1.00 39.16 149 PRO A C 1
ATOM 1194 O O . PRO A 1 149 ? -3.396 18.260 21.067 1.00 39.16 149 PRO A O 1
ATOM 1197 N N . VAL A 1 150 ? -4.879 18.184 19.376 1.00 47.62 150 VAL A N 1
ATOM 1198 C CA . VAL A 1 150 ? -4.067 18.953 18.434 1.00 47.62 150 VAL A CA 1
ATOM 1199 C C . VAL A 1 150 ? -3.870 20.358 18.998 1.00 47.62 150 VAL A C 1
ATOM 1201 O O . VAL A 1 150 ? -4.742 21.216 18.884 1.00 47.62 150 VAL A O 1
ATOM 1204 N N . THR A 1 151 ? -2.700 20.629 19.569 1.00 39.22 151 THR A N 1
ATOM 1205 C CA . THR A 1 151 ? -2.173 21.985 19.546 1.00 39.22 151 THR A CA 1
ATOM 1206 C C . THR A 1 151 ? -1.754 22.247 18.108 1.00 39.22 151 THR A C 1
ATOM 1208 O O . THR A 1 151 ? -0.853 21.607 17.567 1.00 39.22 151 THR A O 1
ATOM 1211 N N . ALA A 1 152 ? -2.467 23.160 17.451 1.00 41.88 152 ALA A N 1
ATOM 1212 C CA . ALA A 1 152 ? -2.048 23.722 16.180 1.00 41.88 152 ALA A CA 1
ATOM 1213 C C . ALA A 1 152 ? -0.690 24.424 16.385 1.00 41.88 152 ALA A C 1
ATOM 1215 O O . ALA A 1 152 ? -0.630 25.591 16.760 1.00 41.88 152 ALA A O 1
ATOM 1216 N N . GLY A 1 153 ? 0.403 23.680 16.210 1.00 36.31 153 GLY A N 1
ATOM 1217 C CA . GLY A 1 153 ? 1.765 24.204 16.142 1.00 36.31 153 GLY A CA 1
ATOM 1218 C C . GLY A 1 153 ? 2.060 24.756 14.742 1.00 36.31 153 GLY A C 1
ATOM 1219 O O . GLY A 1 153 ? 1.451 24.302 13.770 1.00 36.31 153 GLY A O 1
ATOM 1220 N N . PRO A 1 154 ? 2.938 25.766 14.613 1.00 35.03 154 PRO A N 1
ATOM 1221 C CA . PRO A 1 154 ? 2.889 26.711 13.508 1.00 35.0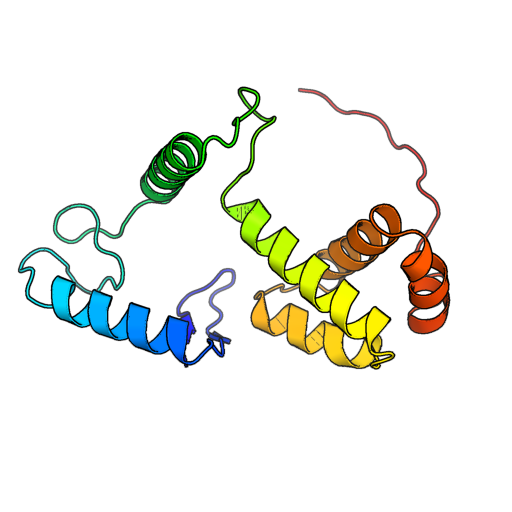3 154 PRO A CA 1
ATOM 1222 C C . PRO A 1 154 ? 3.289 26.103 12.163 1.00 35.03 154 PRO A C 1
ATOM 1224 O O . PRO A 1 154 ? 4.203 25.287 12.053 1.00 35.03 154 PRO A O 1
ATOM 1227 N N . ARG A 1 155 ? 2.614 26.586 11.113 1.00 40.62 155 ARG A N 1
ATOM 1228 C CA . ARG A 1 155 ? 2.998 26.408 9.711 1.00 40.62 155 ARG A CA 1
ATOM 1229 C C . ARG A 1 155 ? 4.413 26.958 9.511 1.00 40.62 155 ARG A C 1
ATOM 1231 O O . ARG A 1 155 ? 4.585 28.171 9.460 1.00 40.62 155 ARG A O 1
ATOM 1238 N N . HIS A 1 156 ? 5.400 26.087 9.339 1.00 35.09 156 HIS A N 1
ATOM 1239 C CA . HIS A 1 156 ? 6.675 26.482 8.750 1.00 35.09 156 HIS A CA 1
ATOM 1240 C C . HIS A 1 156 ? 6.634 26.190 7.255 1.00 35.09 156 HIS A C 1
ATOM 1242 O O . HIS A 1 156 ? 6.740 25.047 6.818 1.00 35.09 156 HIS A O 1
ATOM 1248 N N . GLY A 1 157 ? 6.414 27.254 6.486 1.00 34.31 157 GLY A N 1
ATOM 1249 C CA . GLY A 1 157 ? 6.808 27.289 5.089 1.00 34.31 157 GLY A CA 1
ATOM 1250 C C . GLY A 1 157 ? 8.310 27.524 4.985 1.00 34.31 157 GLY A C 1
ATOM 1251 O O . GLY A 1 157 ? 8.857 28.284 5.779 1.00 34.31 157 GLY A O 1
ATOM 1252 N N . HIS A 1 158 ? 8.923 26.878 3.999 1.00 34.94 158 HIS A N 1
ATOM 1253 C CA . HIS A 1 158 ? 9.975 27.412 3.137 1.00 34.94 158 HIS A CA 1
ATOM 1254 C C . HIS A 1 158 ? 9.883 26.685 1.794 1.00 34.94 158 HIS A C 1
ATOM 1256 O O . HIS A 1 158 ? 9.640 25.456 1.808 1.00 34.94 158 HIS A O 1
#